Protein AF-H2B2Q2-F1 (afdb_monomer)

Foldseek 3Di:
DDDPDPPDPPQDDPDDDPPPDDGDDDDDLVVFKDKDFAAADDPVQFAQDEQAFEAELDPPPNRGPGGGHPDADAADQKWKAHDDDPGQQIDTDHHGYGYHDRTMIIDGPDDRVVVRVVSNVVPDDDDDPDPPPD

Sequence (134 aa):
MAKIDDSVKKKVPELRFKGFTDEWEERKLSTESTITAGGDIDKSKLKEVGEYPILANALTNDGIVGYYDSSYRVEAPAVTVTGRGDVGHAKARKVNFTPVVRLLSVKSKHDVDFLENAINNHKVLVEWFCCKVF

pLDDT: mean 81.23, std 15.12, range [35.28, 95.38]

Nearest PDB structures (foldseek):
  1ydx-assembly1_A  TM=7.839E-01  e=8.296E-05  Mycoplasmoides genitalium
  7eew-assembly1_A  TM=8.209E-01  e=3.690E-04  Vibrio vulnificus YJ016
  3okg-assembly3_B  TM=7.609E-01  e=6.069E-04  Caldanaerobacter subterraneus subsp. tengcongensis MB4
  1yf2-assembly2_B  TM=7.572E-01  e=6.862E-03  Methanocaldococcus jannaschii DSM 2661
  5ybb-assembly1_G  TM=7.041E-01  e=5.351E-03  Caldanaerobacter subterraneus subsp. tengcongensis MB4

Secondary structure (DSSP, 8-state):
----------SS-SS--TT--SPP----HHHHEEEEE-B---TTT-BSS-SEEEE-S-SGGGGEEEEESS--SBPSSEEEE--SSSTT-EEEE-S-BEEBTT-EEEEESS-HHHHHHHHHHT------------

Organism: NCBI:txid1363

Structure (mmCIF, N/CA/C/O backbone):
data_AF-H2B2Q2-F1
#
_entry.id   AF-H2B2Q2-F1
#
loop_
_atom_site.group_PDB
_atom_site.id
_atom_site.type_symbol
_atom_site.label_atom_id
_atom_site.label_alt_id
_atom_site.label_comp_id
_atom_site.label_asym_id
_atom_site.label_entity_id
_atom_site.label_seq_id
_atom_site.pdbx_PDB_ins_code
_atom_site.Cartn_x
_atom_site.Cartn_y
_atom_site.Cartn_z
_atom_site.occupancy
_atom_site.B_iso_or_equiv
_atom_site.auth_seq_id
_atom_site.auth_comp_id
_atom_site.auth_asym_id
_atom_site.auth_atom_id
_atom_site.pdbx_PDB_model_num
ATOM 1 N N . MET A 1 1 ? -38.018 23.614 18.909 1.00 38.03 1 MET A N 1
ATOM 2 C CA . MET A 1 1 ? -36.997 22.883 18.130 1.00 38.03 1 MET A CA 1
ATOM 3 C C . MET A 1 1 ? -36.366 21.831 19.023 1.00 38.03 1 MET A C 1
ATOM 5 O O . MET A 1 1 ? -35.862 22.191 20.080 1.00 38.03 1 MET A O 1
ATOM 9 N N . ALA A 1 2 ? -36.459 20.554 18.649 1.00 39.66 2 ALA A N 1
ATOM 10 C CA . ALA A 1 2 ? -35.783 19.479 19.366 1.00 39.66 2 ALA A CA 1
ATOM 11 C C . ALA A 1 2 ? -34.267 19.654 19.208 1.00 39.66 2 ALA A C 1
ATOM 13 O O . ALA A 1 2 ? -33.771 19.796 18.091 1.00 39.66 2 ALA A O 1
ATOM 14 N N . LYS A 1 3 ? -33.551 19.692 20.333 1.00 47.03 3 LYS A N 1
ATOM 15 C CA . LYS A 1 3 ? -32.103 19.510 20.351 1.00 47.03 3 LYS A CA 1
ATOM 16 C C . LYS A 1 3 ? -31.876 18.039 20.023 1.00 47.03 3 LYS A C 1
ATOM 18 O O . LYS A 1 3 ? -32.307 17.185 20.789 1.00 47.03 3 LYS A O 1
ATOM 23 N N . ILE A 1 4 ? -31.293 17.757 18.865 1.00 52.69 4 ILE A N 1
ATOM 24 C CA . ILE A 1 4 ? -30.720 16.442 18.594 1.00 52.69 4 ILE A CA 1
ATOM 25 C C . ILE A 1 4 ? -29.476 16.410 19.475 1.00 52.69 4 ILE A C 1
ATOM 27 O O . ILE A 1 4 ? -28.521 17.137 19.212 1.00 52.69 4 ILE A O 1
ATOM 31 N N . ASP A 1 5 ? -29.557 15.713 20.606 1.00 50.03 5 ASP A N 1
ATOM 32 C CA . ASP A 1 5 ? -28.352 15.375 21.343 1.00 50.03 5 ASP A CA 1
ATOM 33 C C . ASP A 1 5 ? -27.550 14.390 20.479 1.00 50.03 5 ASP A C 1
ATOM 35 O O . ASP A 1 5 ? -28.116 13.486 19.856 1.00 50.03 5 ASP A O 1
ATOM 39 N N . ASP A 1 6 ? -26.241 14.615 20.380 1.00 56.03 6 ASP A N 1
ATOM 40 C CA . ASP A 1 6 ? -25.286 13.704 19.749 1.00 56.03 6 ASP A CA 1
ATOM 41 C C . ASP A 1 6 ? -25.109 12.454 20.637 1.00 56.03 6 ASP A C 1
ATOM 43 O O . ASP A 1 6 ? -24.036 12.187 21.186 1.00 56.03 6 ASP A O 1
ATOM 47 N N . SER A 1 7 ? -26.211 11.725 20.834 1.00 50.09 7 SER A N 1
ATOM 48 C CA . SER A 1 7 ? -26.356 10.529 21.660 1.00 50.09 7 SER A CA 1
ATOM 49 C C . SER A 1 7 ? -25.282 9.516 21.308 1.00 50.09 7 SER A C 1
ATOM 51 O O . SER A 1 7 ? -25.315 8.868 20.267 1.00 50.09 7 SER A O 1
ATOM 53 N N . VAL A 1 8 ? -24.321 9.397 22.226 1.00 54.44 8 VAL A N 1
ATOM 54 C CA . VAL A 1 8 ? -23.492 8.222 22.504 1.00 54.44 8 VAL A CA 1
ATOM 55 C C . VAL A 1 8 ? -23.230 7.373 21.257 1.00 54.44 8 VAL A C 1
ATOM 57 O O . VAL A 1 8 ? -23.898 6.363 21.032 1.00 54.44 8 VAL A O 1
ATOM 60 N N . LYS A 1 9 ? -22.212 7.738 20.461 1.00 59.44 9 LYS A N 1
ATOM 61 C CA . LYS A 1 9 ? -21.596 6.790 19.518 1.00 59.44 9 LYS A CA 1
ATOM 62 C C . LYS A 1 9 ? -21.299 5.514 20.303 1.00 59.44 9 LYS A C 1
ATOM 64 O O . LYS A 1 9 ? -20.404 5.494 21.149 1.00 59.44 9 LYS A O 1
ATOM 69 N N . LYS A 1 10 ? -22.094 4.471 20.075 1.00 62.00 10 LYS A N 1
ATOM 70 C CA . LYS A 1 10 ? -21.973 3.201 20.783 1.00 62.00 10 LYS A CA 1
ATOM 71 C C . LYS A 1 10 ? -20.589 2.645 20.451 1.00 62.00 10 LYS 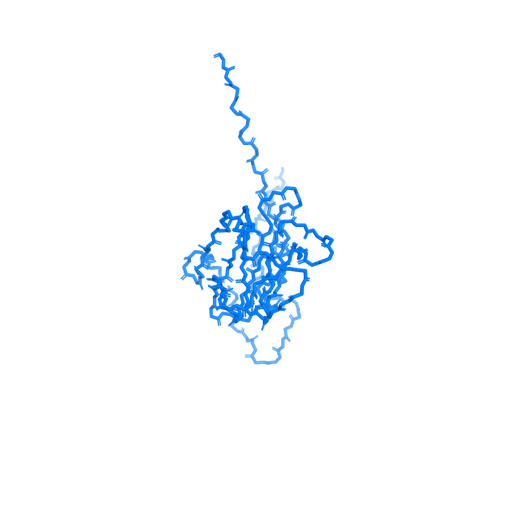A C 1
ATOM 73 O O . LYS A 1 10 ? -20.353 2.194 19.337 1.00 62.00 10 LYS A O 1
ATOM 78 N N . LYS A 1 11 ? -19.657 2.700 21.407 1.00 69.81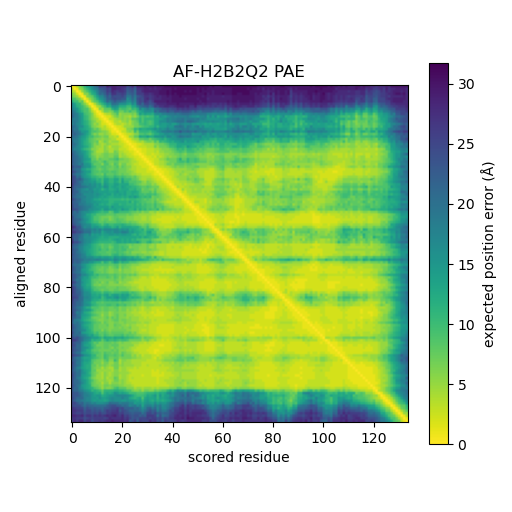 11 LYS A N 1
ATOM 79 C CA . LYS A 1 11 ? -18.268 2.227 21.242 1.00 69.81 11 LYS A CA 1
ATOM 80 C C . LYS A 1 11 ? -18.154 0.704 21.126 1.00 69.81 11 LYS A C 1
ATOM 82 O O . LYS A 1 11 ? -17.054 0.162 21.156 1.00 69.81 11 LYS A O 1
ATOM 87 N N . VAL A 1 12 ? -19.283 0.005 21.046 1.00 69.69 12 VAL A N 1
ATOM 88 C CA . VAL A 1 12 ? -19.373 -1.446 20.940 1.00 69.69 12 VAL A CA 1
ATOM 89 C C . VAL A 1 12 ? -20.253 -1.769 19.726 1.00 69.69 12 VAL A C 1
ATOM 91 O O . VAL A 1 12 ? -21.427 -1.387 19.725 1.00 69.69 12 VAL A O 1
ATOM 94 N N . PRO A 1 13 ? -19.707 -2.444 18.698 1.00 72.56 13 PRO A N 1
ATOM 95 C CA . PRO A 1 13 ? -20.458 -2.874 17.525 1.00 72.56 13 PRO A CA 1
ATOM 96 C C . PRO A 1 13 ? -21.575 -3.854 17.885 1.00 72.56 13 PRO A C 1
ATOM 98 O O . PRO A 1 13 ? -21.479 -4.585 18.870 1.00 72.56 13 PRO A O 1
ATOM 101 N N . GLU A 1 14 ? -22.609 -3.913 17.047 1.00 77.25 14 GLU A N 1
ATOM 102 C CA . GLU A 1 14 ? -23.741 -4.837 17.221 1.00 77.25 14 GLU A CA 1
ATOM 103 C C . GLU A 1 14 ? -23.343 -6.311 17.051 1.00 77.25 14 GLU A C 1
ATOM 105 O O . GLU A 1 14 ? -23.937 -7.188 17.673 1.00 77.25 14 GLU A O 1
ATOM 110 N N . LEU A 1 15 ? -22.308 -6.580 16.249 1.00 79.88 15 LEU A N 1
ATOM 111 C CA . LEU A 1 15 ? -21.749 -7.909 16.019 1.00 79.88 15 LEU A CA 1
ATOM 112 C C . LEU A 1 15 ? -20.277 -7.937 16.421 1.00 79.88 15 LEU A C 1
ATOM 114 O O . LEU A 1 15 ? -19.494 -7.072 16.021 1.00 79.88 15 LEU A O 1
ATOM 118 N N . ARG A 1 16 ? -19.892 -8.946 17.210 1.00 75.62 16 ARG A N 1
ATOM 119 C CA . ARG A 1 16 ? -18.532 -9.074 17.739 1.00 75.62 16 ARG A CA 1
ATOM 120 C C . ARG A 1 16 ? -18.124 -10.527 17.924 1.00 75.62 16 ARG A C 1
ATOM 122 O O . ARG A 1 16 ? -18.942 -11.372 18.283 1.00 75.62 16 ARG A O 1
ATOM 129 N N . PHE A 1 17 ? -16.846 -10.813 17.701 1.00 81.12 17 PHE A N 1
ATOM 130 C CA . PHE A 1 17 ? -16.284 -12.130 17.981 1.00 81.12 17 PHE A CA 1
ATOM 131 C C . PHE A 1 17 ? -16.195 -12.372 19.494 1.00 81.12 17 PHE A C 1
ATOM 133 O O . PHE A 1 17 ? -15.941 -11.448 20.272 1.00 81.12 17 PHE A O 1
ATOM 140 N N . LYS A 1 18 ? -16.391 -13.628 19.921 1.00 78.69 18 LYS A N 1
ATOM 141 C CA . LYS A 1 18 ? -16.231 -14.020 21.330 1.00 78.69 18 LYS A CA 1
ATOM 142 C C . LYS A 1 18 ? -14.807 -13.696 21.800 1.00 78.69 18 LYS A C 1
ATOM 144 O O . LYS A 1 18 ? -13.851 -14.034 21.113 1.00 78.69 18 LYS A O 1
ATOM 149 N N . GLY A 1 19 ? -14.686 -13.062 22.967 1.00 77.19 19 GLY A N 1
ATOM 150 C CA . GLY A 1 19 ? -13.400 -12.679 23.567 1.00 77.19 19 GLY A CA 1
ATOM 151 C C . GLY A 1 19 ? -12.958 -11.234 23.310 1.00 77.19 19 GLY A C 1
ATOM 152 O O . GLY A 1 19 ? -12.039 -10.774 23.971 1.00 77.19 19 GLY A O 1
ATOM 153 N N . PHE A 1 20 ? -13.632 -10.490 22.428 1.00 76.50 20 PHE A N 1
ATOM 154 C CA . PHE A 1 20 ? -13.402 -9.053 22.249 1.00 76.50 20 PHE A CA 1
ATOM 155 C C . PHE A 1 20 ? -14.509 -8.277 22.968 1.00 76.50 20 PHE A C 1
ATOM 157 O O . PHE A 1 20 ? -15.534 -7.972 22.368 1.00 76.50 20 PHE A O 1
ATOM 164 N N . THR A 1 21 ? -14.358 -8.008 24.265 1.00 79.31 21 THR A N 1
ATOM 165 C CA . THR A 1 21 ? -15.391 -7.333 25.082 1.00 79.31 21 THR A CA 1
ATOM 166 C C . THR A 1 21 ? -15.095 -5.865 25.373 1.00 79.31 21 THR A C 1
ATOM 168 O O . THR A 1 21 ? -16.025 -5.126 25.683 1.00 79.31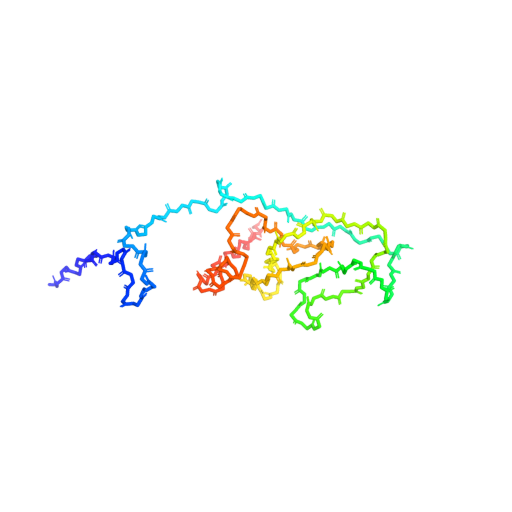 21 THR A O 1
ATOM 171 N N . ASP A 1 22 ? -13.850 -5.425 25.201 1.00 78.31 22 ASP A N 1
ATOM 172 C CA . ASP A 1 22 ? -13.391 -4.078 25.572 1.00 78.31 22 ASP A CA 1
ATOM 173 C C . ASP A 1 22 ? -13.996 -2.975 24.694 1.00 78.31 22 ASP A C 1
ATOM 175 O O . ASP A 1 22 ? -14.447 -3.240 23.586 1.00 78.31 22 ASP A O 1
ATOM 179 N N . GLU A 1 23 ? -14.040 -1.722 25.134 1.00 80.38 23 GLU A N 1
ATOM 180 C CA . GLU A 1 23 ? -14.534 -0.633 24.276 1.00 80.38 23 GLU A CA 1
ATOM 181 C C . GLU A 1 23 ? -13.592 -0.368 23.086 1.00 80.38 23 GLU A C 1
ATOM 183 O O . GLU A 1 23 ? -12.384 -0.580 23.178 1.00 80.38 23 GLU A O 1
ATOM 188 N N . TRP A 1 24 ? -14.123 0.116 21.955 1.00 79.62 24 TRP A N 1
ATOM 189 C CA . TRP A 1 24 ? -13.267 0.640 20.887 1.00 79.62 24 TRP A CA 1
ATOM 190 C C . TRP A 1 24 ? -12.598 1.948 21.316 1.00 79.62 24 TRP A C 1
ATOM 192 O O . TRP A 1 24 ? -13.256 2.866 21.812 1.00 79.62 24 TRP A O 1
ATOM 202 N N . GLU A 1 25 ? -11.298 2.047 21.047 1.00 81.69 25 GLU A N 1
ATOM 203 C CA . GLU A 1 25 ? -10.513 3.268 21.207 1.00 81.69 25 GLU A CA 1
ATOM 204 C C . GLU A 1 25 ? -10.209 3.883 19.841 1.00 81.69 25 GLU A C 1
ATOM 206 O O . GLU A 1 25 ? -9.792 3.193 18.908 1.00 81.69 25 GLU A O 1
ATOM 211 N N . GLU A 1 26 ? -10.375 5.198 19.727 1.00 81.81 26 GLU A N 1
ATOM 212 C CA . GLU A 1 26 ? -9.938 5.941 18.550 1.00 81.81 26 GLU A CA 1
ATOM 213 C C . GLU A 1 26 ? -8.462 6.318 18.708 1.00 81.81 26 GLU A C 1
ATOM 215 O O . GLU A 1 26 ? -8.068 6.960 19.684 1.00 81.81 26 GLU A O 1
ATOM 220 N N . ARG A 1 27 ? -7.632 5.914 17.744 1.00 84.38 27 ARG A N 1
ATOM 221 C CA . ARG A 1 27 ? -6.197 6.216 17.723 1.00 84.38 27 ARG A CA 1
ATOM 222 C C . ARG A 1 27 ? -5.804 6.850 16.400 1.00 84.38 27 ARG A C 1
ATOM 224 O O . ARG A 1 27 ? -6.390 6.572 15.356 1.00 84.38 27 ARG A O 1
ATOM 231 N N . LYS A 1 28 ? -4.777 7.699 16.438 1.00 83.69 28 LYS A N 1
ATOM 232 C CA . LYS A 1 28 ? -4.244 8.334 15.231 1.00 83.69 28 LYS A CA 1
ATOM 233 C C . LYS A 1 28 ? -3.457 7.311 14.418 1.00 83.69 28 LYS A C 1
ATOM 235 O O . LYS A 1 28 ? -2.534 6.681 14.923 1.00 83.69 28 LYS A O 1
ATOM 240 N N . LEU A 1 29 ? -3.747 7.211 13.122 1.00 83.69 29 LEU A N 1
ATOM 241 C CA . LEU A 1 29 ? -3.017 6.299 12.237 1.00 83.69 29 LEU A CA 1
ATOM 242 C C . LEU A 1 29 ? -1.508 6.608 12.208 1.00 83.69 29 LEU A C 1
ATOM 244 O O . LEU A 1 29 ? -0.695 5.694 12.129 1.00 83.69 29 LEU A O 1
ATOM 248 N N . SER A 1 30 ? -1.121 7.878 12.349 1.00 84.19 30 SER A N 1
ATOM 249 C CA . SER A 1 30 ? 0.284 8.305 12.381 1.00 84.19 30 SER A CA 1
ATOM 250 C C . SER A 1 30 ? 1.073 7.805 13.595 1.00 84.19 30 SER A C 1
ATOM 252 O O . SER A 1 30 ? 2.296 7.816 13.550 1.00 84.19 30 SER A O 1
ATOM 254 N N . THR A 1 31 ? 0.410 7.432 14.697 1.00 85.56 31 THR A N 1
ATOM 255 C CA . THR A 1 31 ? 1.097 6.933 15.902 1.00 85.56 31 THR A CA 1
ATOM 256 C C . THR A 1 31 ? 1.292 5.423 15.863 1.00 85.56 31 THR A C 1
ATOM 258 O O . THR A 1 31 ? 2.267 4.922 16.410 1.00 85.56 31 THR A O 1
ATOM 261 N N . GLU A 1 32 ? 0.387 4.704 15.198 1.00 85.81 32 GLU A N 1
ATOM 262 C CA . GLU A 1 32 ? 0.390 3.235 15.134 1.00 85.81 32 GLU A CA 1
ATOM 263 C C . GLU A 1 32 ? 0.965 2.692 13.810 1.00 85.81 32 GLU A C 1
ATOM 265 O O . GLU A 1 32 ? 1.126 1.480 13.638 1.00 85.81 32 GLU A O 1
ATOM 270 N N . SER A 1 33 ? 1.280 3.569 12.848 1.00 89.44 33 SER A N 1
ATOM 271 C CA . SER A 1 33 ? 1.791 3.168 11.537 1.00 89.44 33 SER A CA 1
ATOM 272 C C . SER A 1 33 ? 2.863 4.101 10.981 1.00 89.44 33 SER A C 1
ATOM 274 O O . SER A 1 33 ? 2.901 5.299 11.257 1.00 89.44 33 SER A O 1
ATOM 276 N N . THR A 1 34 ? 3.737 3.532 10.156 1.00 91.44 34 THR A N 1
ATOM 277 C CA . THR A 1 34 ? 4.696 4.265 9.333 1.00 91.44 34 THR A CA 1
ATOM 278 C C . THR A 1 34 ? 4.145 4.389 7.921 1.00 91.44 34 THR A C 1
ATOM 280 O O . THR A 1 34 ? 3.890 3.383 7.257 1.00 91.44 34 THR A O 1
ATOM 283 N N . ILE A 1 35 ? 3.974 5.628 7.460 1.00 91.25 35 ILE A N 1
ATOM 284 C CA . ILE A 1 35 ? 3.455 5.938 6.128 1.00 91.25 35 ILE A CA 1
ATOM 285 C C . ILE A 1 35 ? 4.616 6.398 5.249 1.00 91.25 35 ILE A C 1
ATOM 287 O O . ILE A 1 35 ? 5.314 7.353 5.576 1.00 91.25 35 ILE A O 1
ATOM 291 N N . THR A 1 36 ? 4.815 5.721 4.122 1.00 91.25 36 THR A N 1
ATOM 292 C CA . THR A 1 36 ? 5.837 6.057 3.125 1.00 91.25 36 THR A CA 1
ATOM 293 C C . THR A 1 36 ? 5.172 6.353 1.789 1.00 91.25 36 THR A C 1
ATOM 295 O O . THR A 1 36 ? 4.345 5.573 1.324 1.00 91.25 36 THR A O 1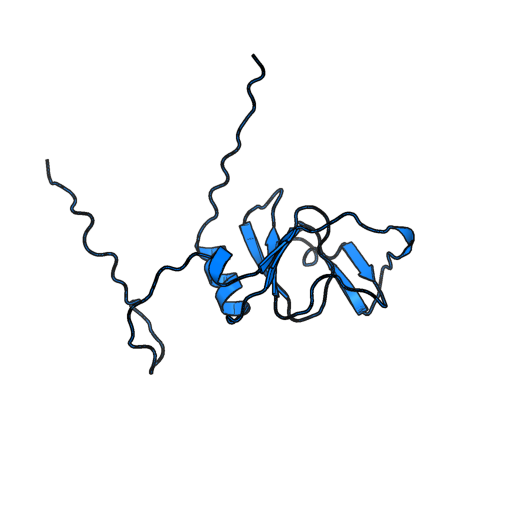
ATOM 298 N N . ALA A 1 37 ? 5.539 7.461 1.150 1.00 89.50 37 ALA A N 1
ATOM 299 C CA . ALA A 1 37 ? 5.084 7.769 -0.201 1.00 89.50 37 ALA A CA 1
ATOM 300 C C . ALA A 1 37 ? 5.982 7.105 -1.254 1.00 89.50 37 ALA A C 1
ATOM 302 O O . ALA A 1 37 ? 7.214 7.074 -1.123 1.00 89.50 37 ALA A O 1
ATOM 303 N N . GLY A 1 38 ? 5.352 6.592 -2.310 1.00 87.12 38 GLY A N 1
ATOM 304 C CA . GLY A 1 38 ? 6.037 6.082 -3.487 1.00 87.12 38 GLY A CA 1
ATOM 305 C C . GLY A 1 38 ? 6.915 7.139 -4.160 1.00 87.12 38 GLY A C 1
ATOM 306 O O . GLY A 1 38 ? 6.770 8.343 -3.953 1.00 87.12 38 GLY A O 1
ATOM 307 N N . GLY A 1 39 ? 7.913 6.653 -4.891 1.00 87.44 39 GLY A N 1
ATOM 308 C CA . GLY A 1 39 ? 8.934 7.477 -5.539 1.00 87.44 39 GLY A CA 1
ATOM 309 C C . GLY A 1 39 ? 8.858 7.378 -7.054 1.00 87.44 39 GLY A C 1
ATOM 310 O O . GLY A 1 39 ? 7.892 6.847 -7.609 1.00 87.44 39 GLY A O 1
ATOM 311 N N . ASP A 1 40 ? 9.896 7.866 -7.717 1.00 87.12 40 ASP A N 1
ATOM 312 C CA . ASP A 1 40 ? 10.049 7.680 -9.153 1.00 87.12 40 ASP A CA 1
ATOM 313 C C . ASP A 1 40 ? 10.431 6.235 -9.496 1.00 87.12 40 ASP A C 1
ATOM 315 O O . ASP A 1 40 ? 10.909 5.466 -8.658 1.00 87.12 40 ASP A O 1
ATOM 319 N N . ILE A 1 41 ? 10.170 5.861 -10.747 1.00 86.00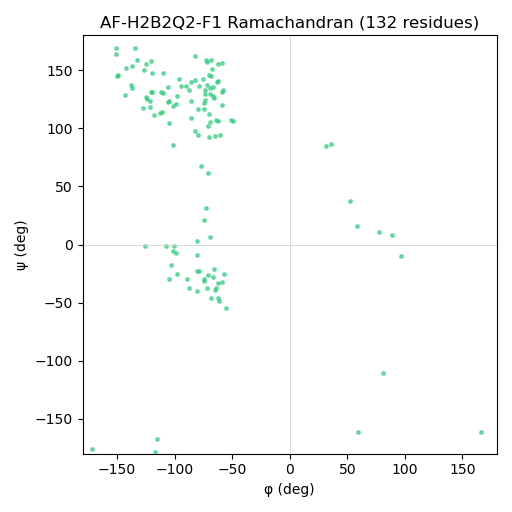 41 ILE A N 1
ATOM 320 C CA . ILE A 1 41 ? 10.459 4.531 -11.277 1.00 86.00 41 ILE A CA 1
ATOM 321 C C . ILE A 1 41 ? 11.786 4.537 -12.042 1.00 86.00 41 ILE A C 1
ATOM 323 O O . ILE A 1 41 ? 11.978 5.323 -12.974 1.00 86.00 41 ILE A O 1
ATOM 327 N N . ASP A 1 42 ? 12.678 3.611 -11.693 1.00 85.81 42 ASP A N 1
ATOM 328 C CA . ASP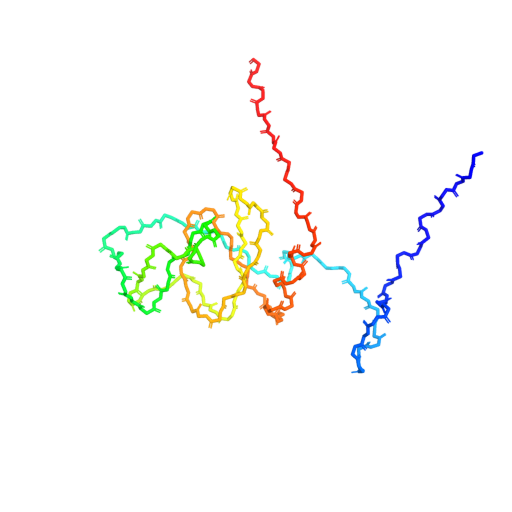 A 1 42 ? 13.919 3.369 -12.427 1.00 85.81 42 ASP A CA 1
ATOM 329 C C . ASP A 1 42 ? 13.610 2.521 -13.668 1.00 85.81 42 ASP A C 1
ATOM 331 O O . ASP A 1 42 ? 13.588 1.289 -13.620 1.00 85.81 42 ASP A O 1
ATOM 335 N N . LYS A 1 43 ? 13.390 3.177 -14.814 1.00 84.69 43 LYS A N 1
ATOM 336 C CA . LYS A 1 43 ? 13.053 2.493 -16.080 1.00 84.69 43 LYS A CA 1
ATOM 337 C C . LYS A 1 43 ? 14.098 1.463 -16.525 1.00 84.69 43 LYS A C 1
ATOM 339 O O . LYS A 1 43 ? 13.754 0.531 -17.237 1.00 84.69 43 LYS A O 1
ATOM 344 N N . SER A 1 44 ? 15.358 1.615 -16.116 1.00 86.94 44 SER A N 1
ATOM 345 C CA . SER A 1 44 ? 16.449 0.698 -16.471 1.00 86.94 44 SER A CA 1
ATOM 346 C C . SER A 1 44 ? 16.363 -0.665 -15.780 1.00 86.94 44 SER A C 1
ATOM 348 O O . SER A 1 44 ? 16.886 -1.641 -16.306 1.00 86.94 44 SER A O 1
ATOM 350 N N . LYS A 1 45 ? 15.720 -0.739 -14.610 1.00 85.38 45 LYS A N 1
ATOM 351 C CA . LYS A 1 45 ? 15.554 -1.979 -13.832 1.00 85.38 45 LYS A CA 1
ATOM 352 C C . LYS A 1 45 ? 14.188 -2.627 -14.050 1.00 85.38 45 LYS A C 1
ATOM 354 O O . LYS A 1 45 ? 13.955 -3.720 -13.544 1.00 85.38 45 LYS A O 1
ATOM 359 N N . LEU A 1 46 ? 13.291 -1.942 -14.759 1.00 89.31 46 LEU A N 1
ATOM 360 C CA . LEU A 1 46 ? 11.923 -2.378 -14.991 1.00 89.31 46 LEU A CA 1
ATOM 361 C C . LEU A 1 46 ? 11.898 -3.636 -15.860 1.00 89.31 46 LEU A C 1
ATOM 363 O O . LEU A 1 46 ? 12.457 -3.651 -16.957 1.00 89.31 46 LEU A O 1
ATOM 367 N N . LYS A 1 47 ? 11.202 -4.667 -15.383 1.00 90.44 47 LYS A N 1
ATOM 368 C CA . LYS A 1 47 ? 10.931 -5.895 -16.133 1.00 90.44 47 LYS A CA 1
ATOM 369 C C . LYS A 1 47 ? 9.437 -6.186 -16.197 1.00 90.44 47 LYS A C 1
ATOM 371 O O . LYS A 1 47 ? 8.678 -5.759 -15.327 1.00 90.44 47 LYS A O 1
ATOM 376 N N . GLU A 1 48 ? 9.028 -6.933 -17.219 1.00 86.31 48 GLU A N 1
ATOM 377 C CA . GLU A 1 48 ? 7.638 -7.388 -17.375 1.00 86.31 48 GLU A CA 1
ATOM 378 C C . GLU A 1 48 ? 7.281 -8.522 -16.405 1.00 86.31 48 GLU A C 1
ATOM 380 O O . GLU A 1 48 ? 6.137 -8.621 -15.973 1.00 86.31 48 GLU A O 1
ATOM 385 N N . VAL A 1 49 ? 8.266 -9.339 -16.020 1.00 87.44 49 VAL A N 1
ATOM 386 C CA . VAL A 1 49 ? 8.134 -10.431 -15.047 1.00 87.44 49 VAL A CA 1
ATOM 387 C C . VAL A 1 49 ? 9.347 -10.400 -14.122 1.00 87.44 49 VAL A C 1
ATOM 389 O O . VAL A 1 49 ? 10.473 -10.248 -14.595 1.00 87.44 49 VAL A O 1
ATOM 392 N N . GLY A 1 50 ? 9.111 -10.537 -12.818 1.00 88.50 50 GLY A N 1
ATOM 393 C CA . GLY A 1 50 ? 10.144 -10.544 -11.784 1.00 88.50 50 GLY A CA 1
ATOM 394 C C . GLY A 1 50 ? 9.571 -10.915 -10.417 1.00 88.50 50 GLY A C 1
ATOM 395 O O . GLY A 1 50 ? 8.390 -11.240 -10.296 1.00 88.50 50 GLY A O 1
ATOM 396 N N . GLU A 1 51 ? 10.414 -10.877 -9.388 1.00 89.56 51 GLU A N 1
ATOM 397 C CA . GLU A 1 51 ? 10.065 -11.338 -8.036 1.00 89.56 51 GLU A CA 1
ATOM 398 C C . GLU A 1 51 ? 9.260 -10.294 -7.243 1.00 89.56 51 GLU A C 1
ATOM 400 O O . GLU A 1 51 ? 8.289 -10.632 -6.563 1.00 89.56 51 GLU A O 1
ATOM 405 N N . TYR A 1 52 ? 9.615 -9.011 -7.369 1.00 92.88 52 TYR A N 1
ATOM 406 C CA . TYR A 1 52 ? 9.035 -7.926 -6.577 1.00 92.88 52 TYR A CA 1
ATOM 407 C C . TYR A 1 52 ? 8.193 -6.982 -7.441 1.00 92.88 52 TYR A C 1
ATOM 409 O O . TYR A 1 52 ? 8.748 -6.259 -8.274 1.00 92.88 52 TYR A O 1
ATOM 417 N N . PRO A 1 53 ? 6.862 -6.925 -7.252 1.00 93.88 53 PRO A N 1
ATOM 418 C CA . PRO A 1 53 ? 6.005 -6.045 -8.033 1.00 93.88 53 PRO A CA 1
ATOM 419 C C . PRO A 1 53 ? 6.244 -4.564 -7.722 1.00 93.88 53 PRO A C 1
ATOM 421 O O . PRO A 1 53 ? 6.464 -4.143 -6.581 1.00 93.88 53 PRO A O 1
ATOM 424 N N . ILE A 1 54 ? 6.122 -3.753 -8.766 1.00 93.25 54 ILE A N 1
ATOM 425 C CA . ILE A 1 54 ? 6.123 -2.296 -8.719 1.00 93.25 54 ILE A CA 1
ATOM 426 C C . ILE A 1 54 ? 4.674 -1.833 -8.824 1.00 93.25 54 ILE A C 1
ATOM 428 O O . ILE A 1 54 ? 3.997 -2.100 -9.819 1.00 93.25 54 ILE A O 1
ATOM 432 N N . LEU A 1 55 ? 4.201 -1.140 -7.790 1.00 92.94 55 LEU A N 1
ATOM 433 C CA . LEU A 1 55 ? 2.797 -0.777 -7.628 1.00 92.94 55 LEU A CA 1
ATOM 434 C C . LEU A 1 55 ? 2.587 0.726 -7.811 1.00 92.94 55 LEU A C 1
ATOM 436 O O . LEU A 1 55 ? 3.257 1.535 -7.171 1.00 92.94 55 LEU A O 1
ATOM 440 N N . ALA A 1 56 ? 1.614 1.097 -8.636 1.00 91.06 56 ALA A N 1
ATOM 441 C CA . ALA A 1 56 ? 1.168 2.466 -8.871 1.00 91.06 56 ALA A CA 1
ATOM 442 C C . ALA A 1 56 ? -0.294 2.672 -8.437 1.00 91.06 56 ALA A C 1
ATOM 444 O O . ALA A 1 56 ? -0.963 1.763 -7.958 1.00 91.06 56 ALA A O 1
ATOM 445 N N . ASN A 1 57 ? -0.808 3.889 -8.639 1.00 85.12 57 ASN A N 1
ATOM 446 C CA . ASN A 1 57 ? -2.176 4.291 -8.278 1.00 85.12 57 ASN A CA 1
ATOM 447 C C . ASN A 1 57 ? -3.279 3.732 -9.205 1.00 85.12 57 ASN A C 1
ATOM 449 O O . ASN A 1 57 ? -4.352 4.320 -9.284 1.00 85.12 57 ASN A O 1
ATOM 453 N N . ALA A 1 58 ? -3.026 2.654 -9.947 1.00 81.75 58 ALA A N 1
ATOM 454 C CA . ALA A 1 58 ? -4.034 2.068 -10.824 1.00 81.75 58 ALA A CA 1
ATOM 455 C C . ALA A 1 58 ? -4.848 1.006 -10.072 1.00 81.75 58 ALA A C 1
ATOM 457 O O . ALA A 1 58 ? -4.289 0.174 -9.364 1.00 81.75 58 ALA A O 1
ATOM 458 N N . LEU A 1 59 ? -6.170 1.023 -10.249 1.00 76.25 59 LEU A N 1
ATOM 459 C CA . LEU A 1 59 ? -7.056 -0.030 -9.736 1.00 76.25 59 LEU A CA 1
ATOM 460 C C . LEU A 1 59 ? -7.073 -1.266 -10.645 1.00 76.25 59 LEU A C 1
ATOM 462 O O . LEU A 1 59 ? -7.376 -2.373 -10.210 1.00 76.25 59 LEU A O 1
ATOM 466 N N . THR A 1 60 ? -6.728 -1.089 -11.919 1.00 80.00 60 THR A N 1
ATOM 467 C CA . THR A 1 60 ? -6.609 -2.176 -12.891 1.00 80.00 60 THR A CA 1
ATOM 468 C C . THR A 1 60 ? -5.332 -2.978 -12.654 1.00 80.00 60 THR A C 1
ATOM 470 O O . THR A 1 60 ? -4.286 -2.396 -12.362 1.00 80.00 60 THR A O 1
ATOM 473 N N . ASN A 1 61 ? -5.398 -4.300 -12.841 1.00 80.50 61 ASN A N 1
ATOM 474 C CA . ASN A 1 61 ? -4.253 -5.211 -12.708 1.00 80.50 61 ASN A CA 1
ATOM 475 C C . ASN A 1 61 ? -3.510 -5.069 -11.363 1.00 80.50 61 ASN A C 1
ATOM 477 O O . ASN A 1 61 ? -2.282 -5.077 -11.310 1.00 80.50 61 ASN A O 1
ATOM 481 N N . ASP A 1 62 ? -4.252 -4.840 -10.276 1.00 78.88 62 ASP A N 1
ATOM 482 C CA . ASP A 1 62 ? -3.712 -4.646 -8.925 1.00 78.88 62 ASP A CA 1
ATOM 483 C C . ASP A 1 62 ? -2.726 -3.482 -8.760 1.00 78.88 62 ASP A C 1
ATOM 485 O O . ASP A 1 62 ? -2.025 -3.400 -7.743 1.00 78.88 62 ASP A O 1
ATOM 489 N N . GLY A 1 63 ? -2.703 -2.567 -9.730 1.00 83.06 63 GLY A N 1
ATOM 490 C CA . GLY A 1 63 ? -1.774 -1.448 -9.781 1.00 83.06 63 GLY A CA 1
ATOM 491 C C . GLY A 1 63 ? -0.372 -1.828 -10.242 1.00 83.06 63 GLY A C 1
ATOM 492 O O . GLY A 1 63 ? 0.536 -1.012 -10.108 1.00 83.06 63 GLY A O 1
ATOM 493 N N . ILE A 1 64 ? -0.168 -3.040 -10.760 1.00 90.38 64 ILE A N 1
ATOM 494 C CA . ILE A 1 64 ? 1.150 -3.531 -11.165 1.00 90.38 64 ILE A CA 1
ATOM 495 C C . ILE A 1 64 ? 1.568 -2.861 -12.477 1.00 90.38 64 ILE A C 1
ATOM 497 O O . ILE A 1 64 ? 0.886 -2.979 -13.494 1.00 90.38 64 ILE A O 1
ATOM 501 N N . VAL A 1 65 ? 2.709 -2.170 -12.442 1.00 89.75 65 VAL A N 1
ATOM 502 C CA . VAL A 1 65 ? 3.342 -1.527 -13.612 1.00 89.75 65 VAL A CA 1
ATOM 503 C C . VAL A 1 65 ? 4.459 -2.393 -14.197 1.00 89.75 65 VAL A C 1
ATOM 505 O O . VAL A 1 65 ? 4.780 -2.289 -15.376 1.00 89.75 65 VAL A O 1
ATOM 508 N N . GLY A 1 66 ? 5.054 -3.243 -13.370 1.00 91.25 66 GLY A N 1
ATOM 509 C CA . GLY A 1 66 ? 6.128 -4.156 -13.732 1.00 91.25 66 GLY A CA 1
ATOM 510 C C . GLY A 1 66 ? 6.777 -4.708 -12.473 1.00 91.25 66 GLY A C 1
ATOM 511 O O . GLY A 1 66 ? 6.187 -4.640 -11.393 1.00 91.25 66 GLY A O 1
ATOM 512 N N . TYR A 1 67 ? 7.989 -5.232 -12.605 1.00 92.88 67 TYR A N 1
ATOM 513 C CA . TYR A 1 67 ? 8.683 -5.928 -11.528 1.00 92.88 67 TYR A CA 1
ATOM 514 C C . TYR A 1 67 ? 10.158 -5.531 -11.449 1.00 92.88 67 TYR A C 1
ATOM 516 O O . TYR A 1 67 ? 10.773 -5.146 -12.447 1.00 92.88 67 TYR A O 1
ATOM 524 N N . TYR A 1 68 ? 10.714 -5.655 -10.247 1.00 92.19 68 TYR A N 1
ATOM 525 C CA . TYR A 1 68 ? 12.148 -5.706 -9.988 1.00 92.19 68 TYR A CA 1
ATOM 526 C C . TYR A 1 68 ? 12.530 -7.116 -9.530 1.00 92.19 68 TYR A C 1
ATOM 528 O O . TYR A 1 68 ? 11.758 -7.777 -8.840 1.00 92.19 68 TYR A O 1
ATOM 536 N N . ASP A 1 69 ? 13.740 -7.561 -9.867 1.00 88.00 69 ASP A N 1
ATOM 537 C CA . ASP A 1 69 ? 14.200 -8.906 -9.492 1.00 88.00 69 ASP A CA 1
ATOM 538 C C . ASP A 1 69 ? 14.858 -8.954 -8.116 1.00 88.00 69 ASP A C 1
ATOM 540 O O . ASP A 1 69 ? 14.698 -9.921 -7.391 1.00 88.00 69 ASP A O 1
ATOM 544 N N . SER A 1 70 ? 15.620 -7.923 -7.750 1.00 85.50 70 SER A N 1
ATOM 545 C CA . SER A 1 70 ? 16.522 -7.986 -6.591 1.00 85.50 70 SER A CA 1
ATOM 546 C C . SER A 1 70 ? 16.312 -6.876 -5.566 1.00 85.50 70 SER A C 1
ATOM 548 O O . SER A 1 70 ? 17.013 -6.838 -4.557 1.00 85.50 70 SER A O 1
ATOM 550 N N . SER A 1 71 ? 15.374 -5.954 -5.803 1.00 87.62 71 SER A N 1
ATOM 551 C CA . SER A 1 71 ? 15.153 -4.809 -4.918 1.00 87.62 71 SER A CA 1
ATOM 552 C C . SER A 1 71 ? 13.679 -4.521 -4.689 1.00 87.62 71 SER A C 1
ATOM 554 O O . SER A 1 71 ? 12.896 -4.447 -5.635 1.00 87.62 71 SER A O 1
ATOM 556 N N . TYR A 1 72 ? 13.339 -4.235 -3.438 1.00 92.69 72 TYR A N 1
ATOM 557 C CA . TYR A 1 72 ? 12.046 -3.711 -3.019 1.00 92.69 72 TYR A CA 1
ATOM 558 C C . TYR A 1 72 ? 12.254 -2.528 -2.072 1.00 92.69 72 TYR A C 1
ATOM 560 O O . TYR A 1 72 ? 13.312 -2.379 -1.461 1.00 92.69 72 TYR A O 1
ATOM 568 N N . ARG A 1 73 ? 11.237 -1.674 -1.944 1.00 91.31 73 ARG A N 1
ATOM 569 C CA . ARG A 1 73 ? 11.281 -0.514 -1.041 1.00 91.31 73 ARG A CA 1
ATOM 570 C C . ARG A 1 73 ? 10.455 -0.719 0.222 1.00 91.31 73 ARG A C 1
ATOM 572 O O . ARG A 1 73 ? 10.778 -0.147 1.258 1.00 91.31 73 ARG A O 1
ATOM 579 N N . VAL A 1 74 ? 9.390 -1.512 0.134 1.00 93.50 74 VAL A N 1
ATOM 580 C CA . VAL A 1 74 ? 8.494 -1.810 1.249 1.00 93.50 74 VAL A CA 1
ATOM 581 C C . VAL A 1 74 ? 8.422 -3.317 1.436 1.00 93.50 74 VAL A C 1
ATOM 583 O O . VAL A 1 74 ? 8.123 -4.070 0.511 1.00 93.50 74 VAL A O 1
ATOM 586 N N . GLU A 1 75 ? 8.712 -3.743 2.657 1.00 94.00 75 GLU A N 1
ATOM 587 C CA . GLU A 1 75 ? 8.590 -5.130 3.089 1.00 94.00 75 GLU A CA 1
ATOM 588 C C . GLU A 1 75 ? 7.166 -5.398 3.597 1.00 94.00 75 GLU A C 1
ATOM 590 O O . GLU A 1 75 ? 6.641 -4.621 4.405 1.00 94.00 75 GLU A O 1
ATOM 595 N N . ALA A 1 76 ? 6.569 -6.501 3.146 1.00 92.06 76 ALA A N 1
ATOM 596 C CA . ALA A 1 76 ? 5.273 -6.986 3.603 1.00 92.06 76 ALA A CA 1
ATOM 597 C C . ALA A 1 76 ? 5.342 -7.571 5.031 1.00 92.06 76 ALA A C 1
ATOM 599 O O . ALA A 1 76 ? 6.407 -7.997 5.472 1.00 92.06 76 ALA A O 1
ATOM 600 N N . PRO A 1 77 ? 4.222 -7.626 5.774 1.00 94.56 77 PRO A N 1
ATOM 601 C CA . PRO A 1 77 ? 2.877 -7.197 5.393 1.00 94.56 77 PRO A CA 1
ATOM 602 C C . PRO A 1 77 ? 2.708 -5.669 5.484 1.00 94.56 77 PRO A C 1
ATOM 604 O O . PRO A 1 77 ? 3.147 -5.032 6.442 1.00 94.56 77 PRO A O 1
ATOM 607 N N . ALA A 1 78 ? 2.070 -5.069 4.476 1.00 94.75 78 ALA A N 1
ATOM 608 C CA . ALA A 1 78 ? 1.759 -3.636 4.455 1.00 94.75 78 ALA A CA 1
ATOM 609 C C . ALA A 1 78 ? 0.493 -3.347 3.631 1.00 94.75 78 ALA A C 1
ATOM 611 O O . ALA A 1 78 ? 0.058 -4.177 2.838 1.00 94.75 78 ALA A O 1
ATOM 612 N N . VAL A 1 79 ? -0.093 -2.160 3.793 1.00 94.50 79 VAL A N 1
ATOM 613 C CA . VAL A 1 79 ? -1.275 -1.714 3.038 1.00 94.50 79 VAL A CA 1
ATOM 614 C C . VAL A 1 79 ? -0.889 -0.581 2.096 1.00 94.50 79 VAL A C 1
ATOM 616 O O . VAL A 1 79 ? -0.246 0.380 2.506 1.00 94.50 79 VAL A O 1
ATOM 619 N N . THR A 1 80 ? -1.289 -0.665 0.831 1.00 93.75 80 THR A N 1
ATOM 620 C CA . THR A 1 80 ? -1.144 0.439 -0.128 1.00 93.75 80 THR A CA 1
ATOM 621 C C . THR A 1 80 ? -2.415 1.265 -0.185 1.00 93.75 80 THR A C 1
ATOM 623 O O . THR A 1 80 ? -3.484 0.672 -0.267 1.00 93.75 80 THR A O 1
ATOM 626 N N . VAL A 1 81 ? -2.303 2.594 -0.199 1.00 92.06 81 VAL A N 1
ATOM 627 C CA . VAL A 1 81 ? -3.427 3.530 -0.323 1.00 92.06 81 VAL A CA 1
ATOM 628 C C . VAL A 1 81 ? -3.192 4.466 -1.505 1.00 92.06 81 VAL A C 1
ATOM 630 O O . VAL A 1 81 ? -2.146 5.112 -1.606 1.00 92.06 81 VAL A O 1
ATOM 633 N N . THR A 1 82 ? -4.162 4.547 -2.409 1.00 90.25 82 THR A N 1
ATOM 634 C CA . THR A 1 82 ? -4.097 5.396 -3.605 1.00 90.25 82 THR A CA 1
ATOM 635 C C . THR A 1 82 ? -4.171 6.884 -3.251 1.00 90.25 82 THR A C 1
ATOM 637 O O . THR A 1 82 ? -5.066 7.338 -2.536 1.00 90.25 82 THR A O 1
ATOM 640 N N . GLY A 1 83 ? -3.226 7.673 -3.775 1.00 83.19 83 GLY A N 1
ATOM 641 C CA . GLY A 1 83 ? -3.131 9.118 -3.507 1.00 83.19 83 GLY A CA 1
ATOM 642 C C . GLY A 1 83 ? -3.525 10.029 -4.676 1.00 83.19 83 GLY A C 1
ATOM 643 O O . GLY A 1 83 ? -3.444 11.252 -4.554 1.00 83.19 83 GLY A O 1
ATOM 644 N N . ARG A 1 84 ? -3.899 9.480 -5.841 1.00 78.56 84 ARG A N 1
ATOM 645 C CA . ARG A 1 84 ? -4.336 10.251 -7.021 1.00 78.56 84 ARG A CA 1
ATOM 646 C C . ARG A 1 84 ? -5.343 9.448 -7.845 1.00 78.56 84 ARG A C 1
ATOM 648 O O . A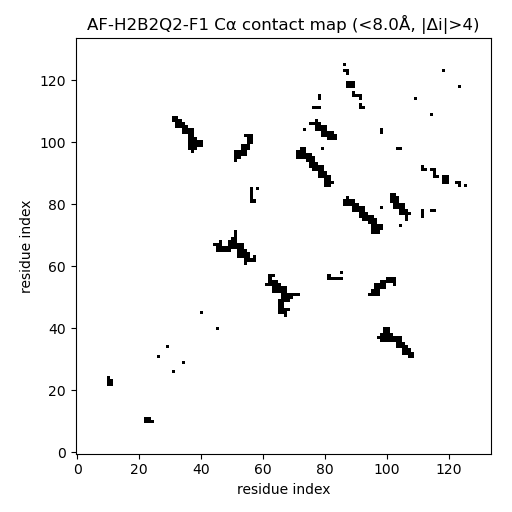RG A 1 84 ? -5.160 8.247 -7.989 1.00 78.56 84 ARG A O 1
ATOM 655 N N . GLY A 1 85 ? -6.325 10.128 -8.441 1.00 81.38 85 GLY A N 1
ATOM 656 C CA . GLY A 1 85 ? -7.403 9.480 -9.192 1.00 81.38 85 GLY A CA 1
ATOM 657 C C . GLY A 1 85 ? -8.457 8.969 -8.220 1.00 81.38 85 GLY A C 1
ATOM 658 O O . GLY A 1 85 ? -9.091 9.779 -7.546 1.00 81.38 85 GLY A O 1
ATOM 659 N N . ASP A 1 86 ? -8.563 7.651 -8.091 1.00 79.00 86 ASP A N 1
ATOM 660 C CA . ASP A 1 86 ? -9.439 6.977 -7.130 1.00 79.00 86 ASP A CA 1
ATOM 661 C C . ASP A 1 86 ? -8.835 7.012 -5.721 1.00 79.00 86 ASP A C 1
ATOM 663 O O . ASP A 1 86 ? -8.361 6.002 -5.207 1.00 79.00 86 ASP A O 1
ATOM 667 N N . VAL A 1 87 ? -8.752 8.202 -5.123 1.00 83.81 87 VAL A N 1
ATOM 668 C CA . VAL A 1 87 ? -8.082 8.439 -3.834 1.00 83.81 87 VAL A CA 1
ATOM 669 C C . VAL A 1 87 ? -8.755 7.672 -2.696 1.00 83.81 87 VAL A C 1
ATOM 671 O O . VAL A 1 87 ? -9.978 7.651 -2.584 1.00 83.81 87 VAL A O 1
ATOM 674 N N . GLY A 1 88 ? -7.938 7.114 -1.800 1.00 84.75 88 GLY A N 1
ATOM 675 C CA . GLY A 1 88 ? -8.408 6.491 -0.562 1.00 84.75 88 GLY A CA 1
ATOM 676 C C . GLY A 1 88 ? -8.760 5.011 -0.687 1.00 84.75 88 GLY A C 1
ATOM 677 O O . GLY A 1 88 ? -9.269 4.440 0.272 1.00 84.75 88 GLY A O 1
ATOM 678 N N . HIS A 1 89 ? -8.462 4.378 -1.823 1.00 89.25 89 HIS A N 1
ATOM 679 C CA . HIS A 1 89 ? -8.591 2.936 -1.977 1.00 89.25 89 HIS A CA 1
ATOM 680 C C . HIS A 1 89 ? -7.382 2.237 -1.352 1.00 89.25 89 HIS A C 1
ATOM 682 O O . HIS A 1 89 ? -6.241 2.429 -1.785 1.00 89.25 89 HIS A O 1
ATOM 688 N N . ALA A 1 90 ? -7.642 1.442 -0.319 1.00 91.44 90 ALA A N 1
ATOM 689 C CA . ALA A 1 90 ? -6.660 0.629 0.372 1.00 91.44 90 ALA A CA 1
ATOM 690 C C . ALA A 1 90 ? -6.660 -0.807 -0.161 1.00 91.44 90 ALA A C 1
ATOM 692 O O . ALA A 1 90 ? -7.716 -1.367 -0.445 1.00 91.44 90 ALA A O 1
ATOM 693 N N . LYS A 1 91 ? -5.471 -1.407 -0.246 1.00 92.44 91 LYS A N 1
ATOM 694 C CA . LYS A 1 91 ? -5.282 -2.821 -0.586 1.00 92.44 91 LYS A CA 1
ATOM 695 C C . LYS A 1 91 ? -4.125 -3.421 0.205 1.00 92.44 91 LYS A C 1
ATOM 697 O O . LYS A 1 91 ? -3.023 -2.862 0.193 1.00 92.44 91 LYS A O 1
ATOM 702 N N . ALA A 1 92 ? -4.354 -4.546 0.873 1.00 94.06 92 ALA A N 1
ATOM 703 C CA . ALA A 1 92 ? -3.344 -5.280 1.617 1.00 94.06 92 ALA A CA 1
ATOM 704 C C . ALA A 1 92 ? -2.366 -5.981 0.669 1.00 94.06 92 ALA A C 1
ATOM 706 O O . ALA A 1 92 ? -2.734 -6.572 -0.350 1.00 94.06 92 ALA A O 1
ATOM 707 N N . ARG A 1 93 ? -1.079 -5.910 1.010 1.00 93.81 93 ARG A N 1
ATOM 708 C CA . ARG A 1 93 ? 0.030 -6.501 0.263 1.00 93.81 93 ARG A CA 1
ATOM 709 C C . ARG A 1 93 ? 0.776 -7.468 1.174 1.00 93.81 93 ARG A C 1
ATOM 711 O O . ARG A 1 93 ? 1.320 -7.083 2.209 1.00 93.81 93 ARG A O 1
ATOM 718 N N . LYS A 1 94 ? 0.785 -8.737 0.761 1.00 93.00 94 LYS A N 1
ATOM 719 C CA . LYS A 1 94 ? 1.422 -9.860 1.475 1.00 93.00 94 LYS A CA 1
ATOM 720 C C . LYS A 1 94 ? 2.786 -10.242 0.885 1.00 93.00 94 LYS A C 1
ATOM 722 O O . LYS A 1 94 ? 3.449 -11.127 1.405 1.00 93.00 94 LYS A O 1
ATOM 727 N N . VAL A 1 95 ? 3.202 -9.561 -0.182 1.00 93.00 95 VAL A N 1
ATOM 728 C CA . VAL A 1 95 ? 4.495 -9.730 -0.861 1.00 93.00 95 VAL A CA 1
ATOM 729 C C . VAL A 1 95 ? 5.262 -8.418 -0.820 1.00 93.00 95 VAL A C 1
ATOM 731 O O . VAL A 1 95 ? 4.632 -7.363 -0.850 1.00 93.00 95 VAL A O 1
ATOM 734 N N . ASN A 1 96 ? 6.591 -8.468 -0.753 1.00 95.38 96 ASN A N 1
ATOM 735 C CA . ASN A 1 96 ? 7.435 -7.271 -0.789 1.00 95.38 96 ASN A CA 1
ATOM 736 C C . ASN A 1 96 ? 7.253 -6.533 -2.117 1.00 95.38 96 ASN A C 1
ATOM 738 O O . ASN A 1 96 ? 7.127 -7.162 -3.165 1.00 95.38 96 ASN A O 1
ATOM 742 N N . PHE A 1 97 ? 7.232 -5.203 -2.088 1.00 94.25 97 PHE A N 1
ATOM 743 C CA . PHE A 1 97 ? 6.904 -4.412 -3.272 1.00 94.25 97 PHE A CA 1
ATOM 744 C C . PHE A 1 97 ? 7.591 -3.048 -3.275 1.00 94.25 97 PHE A C 1
ATOM 746 O O . PHE A 1 97 ? 8.152 -2.583 -2.277 1.00 94.25 97 PHE A O 1
ATOM 753 N N . THR A 1 98 ? 7.523 -2.374 -4.422 1.00 94.19 98 THR A N 1
ATOM 754 C CA . THR A 1 98 ? 7.969 -0.984 -4.552 1.00 94.19 98 THR A CA 1
ATOM 755 C C . THR A 1 98 ? 6.800 -0.081 -4.934 1.00 94.19 98 THR A C 1
ATOM 757 O O . THR A 1 98 ? 6.304 -0.187 -6.055 1.00 94.19 98 THR A O 1
ATOM 760 N N . PRO A 1 99 ? 6.346 0.822 -4.044 1.00 93.44 99 PRO A N 1
ATOM 761 C CA . PRO A 1 99 ? 5.366 1.833 -4.407 1.00 93.44 99 PRO A CA 1
ATOM 762 C C . PRO A 1 99 ? 6.020 2.917 -5.268 1.00 93.44 99 PRO A C 1
ATOM 764 O O . PRO A 1 99 ? 7.078 3.458 -4.924 1.00 93.44 99 PRO A O 1
ATOM 767 N N . VAL A 1 100 ? 5.360 3.276 -6.363 1.00 91.44 100 VAL A N 1
ATOM 768 C CA . VAL A 1 100 ? 5.763 4.372 -7.247 1.00 91.44 100 VAL A CA 1
ATOM 769 C C . VAL A 1 100 ? 4.674 5.430 -7.334 1.00 91.44 100 VAL A C 1
ATOM 771 O O . VAL A 1 100 ? 3.492 5.171 -7.087 1.00 91.44 100 VAL A O 1
ATOM 774 N N . VAL A 1 101 ? 5.075 6.644 -7.711 1.00 87.12 101 VAL A N 1
ATOM 775 C CA . VAL A 1 101 ? 4.197 7.820 -7.745 1.00 87.12 101 VAL A CA 1
ATOM 776 C C . VAL A 1 101 ? 3.633 8.071 -6.332 1.00 87.12 101 VAL A C 1
ATOM 778 O O . VAL A 1 101 ? 4.156 7.581 -5.338 1.00 87.12 101 VAL A O 1
ATOM 781 N N . ARG A 1 102 ? 2.550 8.833 -6.182 1.00 87.50 102 ARG A N 1
ATOM 782 C CA . ARG A 1 102 ? 1.902 9.112 -4.887 1.00 87.50 102 ARG A CA 1
ATOM 783 C C . ARG A 1 102 ? 1.130 7.924 -4.294 1.00 87.50 102 ARG A C 1
ATOM 785 O O . ARG A 1 102 ? 0.104 8.140 -3.659 1.00 87.50 102 ARG A O 1
ATOM 792 N N . LEU A 1 103 ? 1.558 6.690 -4.546 1.00 91.06 103 LEU A N 1
ATOM 793 C CA . LEU A 1 103 ? 0.993 5.535 -3.861 1.00 91.06 103 LEU A CA 1
ATOM 794 C C . LEU A 1 103 ? 1.543 5.519 -2.434 1.00 91.06 103 LEU A C 1
ATOM 796 O O . LEU A 1 103 ? 2.754 5.429 -2.229 1.00 91.06 103 LEU A O 1
ATOM 800 N N . LEU A 1 104 ? 0.666 5.655 -1.447 1.00 92.12 104 LEU A N 1
ATOM 801 C CA . LEU A 1 104 ? 1.054 5.607 -0.045 1.00 92.12 104 LEU A CA 1
ATOM 802 C C . LEU A 1 104 ? 1.171 4.150 0.390 1.00 92.12 104 LEU A C 1
ATOM 804 O O . LEU A 1 104 ? 0.386 3.304 -0.021 1.00 92.12 104 LEU A O 1
ATOM 808 N N . SER A 1 105 ? 2.159 3.851 1.219 1.00 93.50 105 SER A N 1
ATOM 809 C CA . SER A 1 105 ? 2.354 2.541 1.835 1.00 93.50 105 SER A CA 1
ATOM 810 C C . SER A 1 105 ? 2.338 2.700 3.341 1.00 93.50 105 SER A C 1
ATOM 812 O O . SER A 1 105 ? 3.113 3.479 3.889 1.00 93.50 105 SER A O 1
ATOM 814 N N . VAL A 1 106 ? 1.443 1.975 3.996 1.00 93.38 106 VAL A N 1
ATOM 815 C CA . VAL A 1 106 ? 1.196 2.015 5.431 1.00 93.38 106 VAL A CA 1
ATOM 816 C C . VAL A 1 106 ? 1.666 0.693 6.023 1.00 93.38 106 VAL A C 1
ATOM 818 O O . VAL A 1 106 ? 1.102 -0.362 5.727 1.00 93.38 106 VAL A O 1
ATOM 821 N N . LYS A 1 107 ? 2.708 0.744 6.854 1.00 93.75 107 LYS A N 1
ATOM 822 C CA . LYS A 1 107 ? 3.191 -0.403 7.633 1.00 93.75 107 LYS A CA 1
ATOM 823 C C . LYS A 1 107 ? 2.786 -0.204 9.087 1.00 93.75 107 LYS A C 1
ATOM 825 O O . LYS A 1 107 ? 3.131 0.813 9.687 1.00 93.75 107 LYS A O 1
ATOM 830 N N . SER A 1 108 ? 2.044 -1.150 9.646 1.00 90.75 108 SER A N 1
ATOM 831 C CA . SER A 1 108 ? 1.598 -1.123 11.041 1.00 90.75 108 SER A CA 1
ATOM 832 C C . SER A 1 108 ? 1.816 -2.490 11.688 1.00 90.75 108 SER A C 1
ATOM 834 O O . SER A 1 108 ? 2.137 -3.465 11.012 1.00 90.75 108 SER A O 1
ATOM 836 N N . LYS A 1 109 ? 1.663 -2.557 13.013 1.00 88.31 109 LYS A N 1
ATOM 837 C CA . LYS A 1 109 ? 1.679 -3.827 13.761 1.00 88.31 109 LYS A CA 1
ATOM 838 C C . LYS A 1 109 ? 0.340 -4.572 13.695 1.00 88.31 109 LYS A C 1
ATOM 840 O O . LYS A 1 109 ? 0.243 -5.688 14.195 1.00 88.31 109 LYS A O 1
ATOM 845 N N . HIS A 1 110 ? -0.693 -3.929 13.159 1.00 87.81 110 HIS A N 1
ATOM 846 C CA . HIS A 1 110 ? -2.037 -4.484 13.084 1.00 87.81 110 HIS A CA 1
ATOM 847 C C . HIS A 1 110 ? -2.178 -5.408 11.877 1.00 87.81 110 HIS A C 1
ATOM 849 O O . HIS A 1 110 ? -1.390 -5.351 10.934 1.00 87.81 110 HIS A O 1
ATOM 855 N N . ASP A 1 111 ? -3.217 -6.236 11.906 1.00 90.81 111 ASP A N 1
ATOM 856 C CA . ASP A 1 111 ? -3.579 -7.064 10.766 1.00 90.81 111 ASP A CA 1
ATOM 857 C C . ASP A 1 111 ? -3.862 -6.191 9.529 1.00 90.81 111 ASP A C 1
ATOM 859 O O . ASP A 1 111 ? -4.571 -5.180 9.598 1.00 90.81 111 ASP A O 1
ATOM 863 N N . VAL A 1 112 ? -3.257 -6.560 8.400 1.00 92.69 112 VAL A N 1
ATOM 864 C CA . VAL A 1 112 ? -3.335 -5.773 7.164 1.00 92.69 112 VAL A CA 1
ATOM 865 C C . VAL A 1 112 ? -4.684 -5.889 6.473 1.00 92.69 112 VAL A C 1
ATOM 867 O O . VAL A 1 112 ? -5.115 -4.910 5.868 1.00 92.69 112 VAL A O 1
ATOM 870 N N . ASP A 1 113 ? -5.360 -7.032 6.596 1.00 92.62 113 ASP A N 1
ATOM 871 C CA . ASP A 1 113 ? -6.686 -7.244 6.017 1.00 92.62 113 ASP A CA 1
ATOM 872 C C . ASP A 1 113 ? -7.719 -6.427 6.825 1.00 92.62 113 ASP A C 1
ATOM 874 O O . ASP A 1 113 ? -8.604 -5.773 6.264 1.00 92.62 113 ASP A O 1
ATOM 878 N N . PHE A 1 114 ? -7.547 -6.353 8.152 1.00 90.19 114 PHE A N 1
ATOM 879 C CA . PHE A 1 114 ? -8.303 -5.431 9.002 1.00 90.19 114 PHE A CA 1
ATOM 880 C C . PHE A 1 114 ? -8.057 -3.965 8.624 1.00 90.19 114 PHE A C 1
ATOM 882 O O . PHE A 1 114 ? -9.015 -3.205 8.470 1.00 90.19 114 PHE A O 1
ATOM 889 N N . LEU A 1 115 ? -6.793 -3.558 8.470 1.00 90.31 115 LEU A N 1
ATOM 890 C CA . LEU A 1 115 ? -6.442 -2.173 8.158 1.00 90.31 115 LEU A CA 1
ATOM 891 C C . LEU A 1 115 ? -6.958 -1.746 6.776 1.00 90.31 115 LEU A C 1
ATOM 893 O O . LEU A 1 115 ? -7.454 -0.630 6.632 1.00 90.31 115 LEU A O 1
ATOM 897 N N . GLU A 1 116 ? -6.890 -2.631 5.781 1.00 92.38 116 GLU A N 1
ATOM 898 C CA . GLU A 1 116 ? -7.498 -2.420 4.466 1.00 92.38 116 GLU A CA 1
ATOM 899 C C . GLU A 1 116 ? -8.993 -2.118 4.595 1.00 92.38 116 GLU A C 1
ATOM 901 O O . GLU A 1 116 ? -9.463 -1.078 4.125 1.00 92.38 116 GLU A O 1
ATOM 906 N N . ASN A 1 117 ? -9.739 -2.995 5.272 1.00 90.31 117 ASN A N 1
ATOM 907 C CA . ASN A 1 117 ? -11.178 -2.825 5.440 1.00 90.31 117 ASN A CA 1
ATOM 908 C C . ASN A 1 117 ? -11.513 -1.570 6.266 1.00 90.31 117 ASN A C 1
ATOM 910 O O . ASN A 1 117 ? -12.472 -0.861 5.962 1.00 90.31 117 ASN A O 1
ATOM 914 N N . ALA A 1 118 ? -10.718 -1.257 7.291 1.00 88.31 118 ALA A N 1
ATOM 915 C CA . ALA A 1 118 ? -10.900 -0.059 8.103 1.00 88.31 118 ALA A CA 1
ATOM 916 C C . ALA A 1 118 ? -10.744 1.223 7.269 1.00 88.31 118 ALA A C 1
ATOM 918 O O . ALA A 1 118 ? -11.598 2.105 7.350 1.00 88.31 118 ALA A O 1
ATOM 919 N N . ILE A 1 119 ? -9.702 1.313 6.433 1.00 88.31 119 ILE A N 1
ATOM 920 C CA . ILE A 1 119 ? -9.456 2.485 5.580 1.00 88.31 119 ILE A CA 1
ATOM 921 C C . ILE A 1 119 ? -10.533 2.604 4.496 1.00 88.31 119 ILE A C 1
ATOM 923 O O . ILE A 1 119 ? -11.098 3.684 4.319 1.00 88.31 119 ILE A O 1
ATOM 927 N N . ASN A 1 120 ? -10.872 1.501 3.822 1.00 89.38 120 ASN A N 1
ATOM 928 C CA . ASN A 1 120 ? -11.877 1.497 2.756 1.00 89.38 120 ASN A CA 1
ATOM 929 C C . ASN A 1 120 ? -13.273 1.911 3.255 1.00 89.38 120 ASN A C 1
ATOM 931 O O . ASN A 1 120 ? -14.015 2.580 2.535 1.00 89.38 120 ASN A O 1
ATOM 935 N N . ASN A 1 121 ? -13.623 1.584 4.503 1.00 85.88 121 ASN A N 1
ATOM 936 C CA . ASN A 1 121 ? -14.900 1.987 5.096 1.00 85.88 121 ASN A CA 1
ATOM 937 C C . ASN A 1 121 ? -14.926 3.443 5.580 1.00 85.88 121 ASN A C 1
ATOM 939 O O . ASN A 1 121 ? -16.005 4.028 5.682 1.00 85.88 121 ASN A O 1
ATOM 943 N N . HIS A 1 122 ? -13.772 4.054 5.866 1.00 78.38 122 HIS A N 1
ATOM 944 C CA . HIS A 1 122 ? -13.721 5.380 6.489 1.00 78.38 122 HIS A CA 1
ATOM 945 C C . HIS A 1 122 ? -13.936 6.554 5.517 1.00 78.38 122 HIS A C 1
ATOM 947 O O . HIS A 1 122 ? -13.868 7.693 5.961 1.00 78.38 122 HIS A O 1
ATOM 953 N N . LYS A 1 123 ? -14.210 6.295 4.222 1.00 66.69 123 LYS A N 1
ATOM 954 C CA . LYS A 1 123 ? -14.428 7.287 3.142 1.00 66.69 123 LYS A CA 1
ATOM 955 C C . LYS A 1 123 ? -13.541 8.531 3.288 1.00 66.69 123 LYS A C 1
ATOM 957 O O . LYS A 1 123 ? -13.954 9.548 3.839 1.00 66.69 123 LYS A O 1
ATOM 962 N N . VAL A 1 124 ? -12.322 8.454 2.759 1.00 67.12 124 VAL A N 1
ATOM 963 C CA . VAL A 1 124 ? -11.355 9.559 2.822 1.00 67.12 124 VAL A CA 1
ATOM 964 C C . VAL A 1 124 ? -11.931 10.817 2.156 1.00 67.12 124 VAL A C 1
ATOM 966 O O . VAL A 1 124 ? -12.251 10.815 0.968 1.00 67.12 124 VAL A O 1
ATOM 969 N N . LEU A 1 125 ? -12.049 11.901 2.925 1.00 60.72 125 LEU A N 1
ATOM 970 C CA . LEU A 1 125 ? -12.380 13.229 2.409 1.00 60.72 125 LEU A CA 1
ATOM 971 C C . LEU A 1 125 ? -11.165 13.802 1.673 1.00 60.72 125 LEU A C 1
ATOM 973 O O . LEU A 1 125 ? -10.078 13.908 2.239 1.00 60.72 125 LEU A O 1
ATOM 977 N N . VAL A 1 126 ? -11.354 14.181 0.409 1.00 60.25 126 VAL A N 1
ATOM 978 C CA . VAL A 1 126 ? -10.330 14.856 -0.397 1.00 60.25 126 VAL A CA 1
ATOM 979 C C . VAL A 1 126 ? -10.692 16.330 -0.503 1.00 60.25 126 VAL A C 1
ATOM 981 O O . VAL A 1 126 ? -11.591 16.704 -1.255 1.00 60.25 126 VAL A O 1
ATOM 984 N N . GLU A 1 127 ? -9.983 17.177 0.238 1.00 51.94 127 GLU A N 1
ATOM 985 C CA . GLU A 1 127 ? -10.085 18.625 0.080 1.00 51.94 127 GLU A CA 1
ATOM 986 C C . GLU A 1 127 ? -9.142 19.089 -1.033 1.00 51.94 127 GLU A C 1
ATOM 988 O O . GLU A 1 127 ? -7.916 19.076 -0.905 1.00 51.94 127 GLU A O 1
ATOM 993 N N . TRP A 1 128 ? -9.720 19.497 -2.161 1.00 49.88 128 TRP A N 1
ATOM 994 C CA . TRP A 1 128 ? -8.974 20.124 -3.243 1.00 49.88 128 TRP A CA 1
ATOM 995 C C . TRP A 1 128 ? -8.786 21.606 -2.924 1.00 49.88 128 TRP A C 1
ATOM 997 O O . TRP A 1 128 ? -9.664 22.424 -3.199 1.00 49.88 128 TRP A O 1
ATOM 1007 N N . PHE A 1 129 ? -7.629 21.981 -2.378 1.00 41.19 129 PHE A N 1
ATOM 1008 C CA . PHE A 1 129 ? -7.231 23.387 -2.352 1.00 41.19 129 PHE A CA 1
ATOM 1009 C C . PHE A 1 129 ? -6.896 23.832 -3.779 1.00 41.19 129 PHE A C 1
ATOM 1011 O O . PHE A 1 129 ? -5.780 23.668 -4.270 1.00 41.19 129 PHE A O 1
ATOM 1018 N N . CYS A 1 130 ? -7.890 24.384 -4.474 1.00 37.53 130 CYS A N 1
ATOM 1019 C CA . CYS A 1 130 ? -7.648 25.173 -5.670 1.00 37.53 130 CYS A CA 1
ATOM 1020 C C . CYS A 1 130 ? -6.962 26.470 -5.227 1.00 37.53 130 CYS A C 1
ATOM 1022 O O . CYS A 1 130 ? -7.608 27.351 -4.656 1.00 37.53 130 CYS A O 1
ATOM 1024 N N . CYS A 1 131 ? -5.653 26.589 -5.464 1.00 42.03 131 CYS A N 1
ATOM 10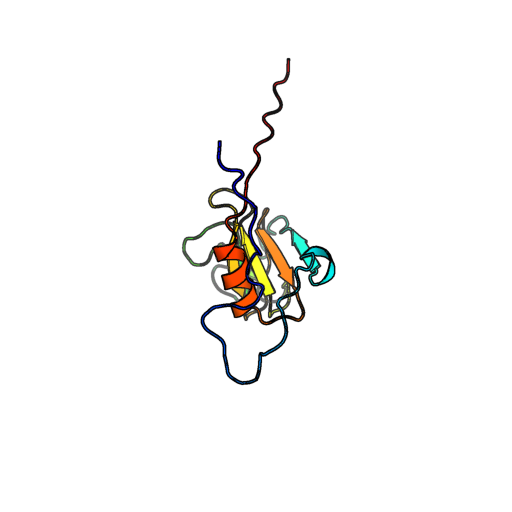25 C CA . CYS A 1 131 ? -4.987 27.887 -5.449 1.00 42.03 131 CYS A CA 1
ATOM 1026 C C . CYS A 1 131 ? -5.631 28.749 -6.540 1.00 42.03 131 CYS A C 1
ATOM 1028 O O . CYS A 1 131 ? -5.239 28.698 -7.704 1.00 42.03 131 CYS A O 1
ATOM 1030 N N . LYS A 1 132 ? -6.631 29.545 -6.157 1.00 35.28 132 LYS A N 1
ATOM 1031 C CA . LYS A 1 132 ? -7.014 30.739 -6.904 1.00 35.28 132 LYS A CA 1
ATOM 1032 C C . LYS A 1 132 ? -5.823 31.688 -6.813 1.00 35.28 132 LYS A C 1
ATOM 1034 O O . LYS A 1 132 ? -5.650 32.386 -5.820 1.00 35.28 132 LYS A O 1
ATOM 1039 N N . VAL A 1 133 ? -4.956 31.620 -7.817 1.00 42.84 133 VAL A N 1
ATOM 1040 C CA . VAL A 1 133 ? -4.022 32.700 -8.121 1.00 42.84 133 VAL A CA 1
ATOM 1041 C C . VAL A 1 133 ? -4.910 33.882 -8.511 1.00 42.84 133 VAL A C 1
ATOM 1043 O O . VAL A 1 133 ? -5.604 33.810 -9.526 1.00 42.84 133 VAL A O 1
ATOM 1046 N N . PHE A 1 134 ? -5.004 34.870 -7.622 1.00 46.94 134 PHE A N 1
ATOM 1047 C CA . PHE A 1 134 ? -5.589 36.178 -7.912 1.00 46.94 134 PHE A CA 1
ATOM 1048 C C . PHE A 1 134 ? -4.549 37.058 -8.600 1.00 46.94 134 PHE A C 1
ATOM 1050 O O . PHE A 1 134 ? -3.353 36.914 -8.253 1.00 46.94 134 PHE A O 1
#

InterPro domains:
  IPR000055 Type I restriction modification DNA specificity domain [PF01420] (22-112)
  IPR044946 Type I restriction modification DNA specificity domain superfamily [G3DSA:3.90.220.20] (10-127)

Mean predicted aligned error: 9.51 Å

Solvent-accessible surface area (backbone atoms only — not comparable to full-atom values): 8128 Å² total; per-residue (Å²): 132,86,78,82,71,87,72,71,81,70,53,61,71,97,73,73,63,91,90,69,79,72,74,67,78,91,74,61,64,78,80,61,32,52,77,44,71,25,42,85,78,64,72,89,63,58,30,89,74,56,75,18,45,27,32,39,54,44,82,62,77,82,8,58,80,30,13,24,74,88,62,64,78,44,71,48,65,24,26,36,32,22,61,50,87,71,53,44,47,44,42,58,35,84,58,46,23,29,50,22,47,63,15,32,35,39,38,50,91,63,61,39,69,60,49,21,53,53,48,52,70,62,63,67,83,81,83,80,83,74,82,77,81,126

Radius of gyration: 18.87 Å; Cα contacts (8 Å, |Δi|>4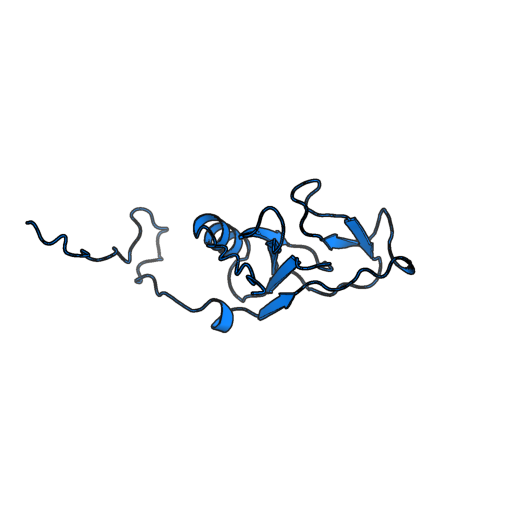): 224; chains: 1; bounding box: 54×50×43 Å